Protein AF-A0A1I9S1Y9-F1 (afdb_monomer_lite)

Organism: Aeromonas salmonicida subsp. salmonicida (NCBI:txid29491)

Secondary structure (DSSP, 8-state):
--HHHHHHHHHHHHTT----HHHHHHHTTSHHHHHHHHHHTT---TTSS---GGGGS--

Radius of gyration: 11.16 Å; chains: 1; bounding box: 31×25×21 Å

pLDDT: mean 70.31, std 13.18, range [40.44, 84.62]

Structure (mmCIF, N/CA/C/O backbone):
data_AF-A0A1I9S1Y9-F1
#
_entry.id   AF-A0A1I9S1Y9-F1
#
loop_
_atom_site.group_PDB
_atom_site.id
_atom_site.type_symbol
_atom_site.label_atom_id
_atom_site.label_alt_id
_atom_site.label_comp_id
_atom_site.label_asym_id
_atom_site.label_entity_id
_atom_site.label_seq_id
_atom_site.pdbx_PDB_ins_code
_atom_site.Cartn_x
_atom_site.Cartn_y
_atom_site.Cartn_z
_atom_site.occupancy
_atom_site.B_iso_or_equiv
_atom_site.auth_seq_id
_atom_site.auth_comp_id
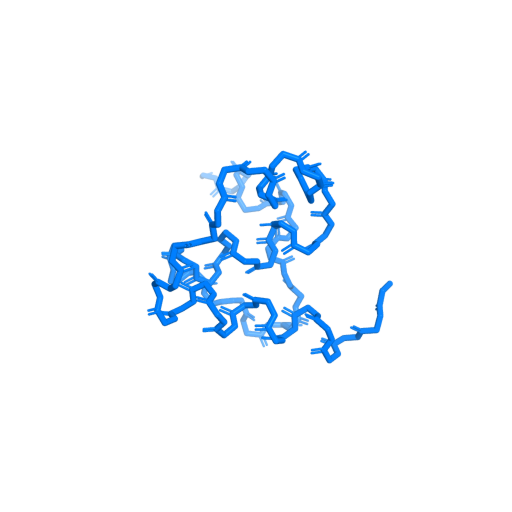_atom_site.auth_asym_id
_atom_site.auth_atom_id
_atom_site.pdbx_PDB_model_num
ATOM 1 N N . MET A 1 1 ? 2.938 -2.554 12.717 1.00 58.22 1 MET A N 1
ATOM 2 C CA . MET A 1 1 ? 2.093 -3.508 11.957 1.00 58.22 1 MET A CA 1
ATOM 3 C C . MET A 1 1 ? 2.909 -4.762 11.625 1.00 58.22 1 MET A C 1
ATOM 5 O O . MET A 1 1 ? 4.089 -4.620 11.332 1.00 58.22 1 MET A O 1
ATOM 9 N N . SER A 1 2 ? 2.345 -5.975 11.649 1.00 68.94 2 SER A N 1
ATOM 10 C CA . SER A 1 2 ? 3.082 -7.189 11.240 1.00 68.94 2 SER A CA 1
ATOM 11 C C . SER A 1 2 ? 3.431 -7.153 9.745 1.00 68.94 2 SER A C 1
ATOM 13 O O . SER A 1 2 ? 2.542 -6.948 8.919 1.00 68.94 2 SER A O 1
ATOM 15 N N . LYS A 1 3 ? 4.699 -7.413 9.380 1.00 71.88 3 LYS A N 1
ATOM 16 C CA . LYS A 1 3 ? 5.211 -7.340 7.990 1.00 71.88 3 LYS A CA 1
ATOM 17 C C . LYS A 1 3 ? 4.382 -8.144 6.971 1.00 71.88 3 LYS A C 1
ATOM 19 O O . LYS A 1 3 ? 4.201 -7.707 5.841 1.00 71.88 3 LYS A O 1
ATOM 24 N N . ARG A 1 4 ? 3.796 -9.273 7.391 1.00 77.50 4 ARG A N 1
ATOM 25 C CA . ARG A 1 4 ? 2.903 -10.111 6.562 1.00 77.50 4 ARG A CA 1
ATOM 26 C C . ARG A 1 4 ? 1.648 -9.380 6.069 1.00 77.50 4 ARG A C 1
ATOM 28 O O . ARG A 1 4 ? 1.232 -9.607 4.942 1.00 77.50 4 ARG A O 1
ATOM 35 N N . ILE A 1 5 ? 1.056 -8.510 6.889 1.00 77.81 5 ILE A N 1
ATOM 36 C CA . ILE A 1 5 ? -0.186 -7.792 6.543 1.00 77.81 5 ILE A CA 1
ATOM 37 C C . ILE A 1 5 ? 0.105 -6.713 5.493 1.00 77.81 5 ILE A C 1
ATOM 39 O O . ILE A 1 5 ? -0.679 -6.506 4.572 1.00 77.81 5 ILE A O 1
ATOM 43 N N . LEU A 1 6 ? 1.264 -6.062 5.607 1.00 77.38 6 LEU A N 1
ATOM 44 C CA . LEU A 1 6 ? 1.726 -5.067 4.642 1.00 77.38 6 LEU A CA 1
ATOM 45 C C . LEU A 1 6 ? 2.051 -5.710 3.288 1.00 77.38 6 LEU A C 1
ATOM 47 O O . LEU A 1 6 ? 1.662 -5.177 2.255 1.00 77.38 6 LEU A O 1
ATOM 51 N N . LEU A 1 7 ? 2.688 -6.886 3.294 1.00 77.69 7 LEU A N 1
ATOM 52 C CA . LEU A 1 7 ? 2.953 -7.649 2.072 1.00 77.69 7 LEU A CA 1
ATOM 53 C C . LEU A 1 7 ? 1.656 -8.095 1.382 1.00 77.69 7 LEU A C 1
ATOM 55 O O . LEU A 1 7 ? 1.542 -7.998 0.166 1.00 77.69 7 LEU A O 1
ATOM 59 N N . TRP A 1 8 ? 0.663 -8.545 2.151 1.00 82.44 8 TRP A N 1
ATOM 60 C CA . TRP A 1 8 ? -0.637 -8.926 1.597 1.00 82.44 8 TRP A CA 1
ATOM 61 C C . TRP A 1 8 ? -1.338 -7.738 0.920 1.00 82.44 8 TRP A C 1
ATOM 63 O O . TRP A 1 8 ? -1.800 -7.853 -0.212 1.00 82.44 8 TRP A O 1
ATOM 73 N N . ALA A 1 9 ? -1.334 -6.568 1.564 1.00 78.81 9 ALA A N 1
ATOM 74 C CA . ALA A 1 9 ? -1.879 -5.343 0.980 1.00 78.81 9 ALA A CA 1
ATOM 75 C C . ALA A 1 9 ? -1.127 -4.915 -0.293 1.00 78.81 9 ALA A C 1
ATOM 77 O O . ALA A 1 9 ? -1.760 -4.506 -1.265 1.00 78.81 9 ALA A O 1
ATOM 78 N N . TYR A 1 10 ? 0.202 -5.051 -0.305 1.00 78.69 10 TYR A N 1
ATOM 79 C CA . TYR A 1 10 ? 1.034 -4.800 -1.482 1.00 78.69 10 TYR A CA 1
ATOM 80 C C . TYR A 1 10 ? 0.660 -5.706 -2.660 1.00 78.69 10 TYR A C 1
ATOM 82 O O . TYR A 1 10 ? 0.462 -5.215 -3.769 1.00 78.69 10 TYR A O 1
ATOM 90 N N . LEU A 1 11 ? 0.503 -7.010 -2.418 1.00 80.75 11 LEU A N 1
ATOM 91 C CA . LEU A 1 11 ? 0.133 -7.977 -3.453 1.00 80.75 11 LEU A CA 1
ATOM 92 C C . LEU A 1 11 ? -1.268 -7.717 -4.021 1.00 80.75 11 LEU A C 1
ATOM 94 O O . LEU A 1 11 ? -1.457 -7.823 -5.231 1.00 80.75 11 LEU A O 1
ATOM 98 N N . GLU A 1 12 ? -2.234 -7.317 -3.190 1.00 84.62 12 GLU A N 1
ATOM 99 C CA . GLU A 1 12 ? -3.558 -6.923 -3.693 1.00 84.62 12 GLU A CA 1
ATOM 100 C C . GLU A 1 12 ? -3.532 -5.636 -4.513 1.00 84.62 12 GLU A C 1
ATOM 102 O O . GLU A 1 12 ? -4.250 -5.514 -5.506 1.00 84.62 12 GLU A O 1
ATOM 107 N N . GLY A 1 13 ? -2.687 -4.678 -4.128 1.00 79.12 13 GLY A N 1
ATOM 108 C CA . GLY A 1 13 ? -2.425 -3.500 -4.947 1.00 79.12 13 GLY A CA 1
ATOM 109 C C . GLY A 1 13 ? -1.832 -3.886 -6.301 1.00 79.12 13 GLY A C 1
ATOM 110 O O . GLY A 1 13 ? -2.323 -3.441 -7.334 1.00 79.12 13 GLY A O 1
ATOM 111 N N . TYR A 1 14 ? -0.823 -4.762 -6.295 1.00 78.31 14 TYR A N 1
ATOM 112 C CA . TYR A 1 14 ? -0.124 -5.234 -7.493 1.00 78.31 14 TYR A CA 1
ATOM 113 C C . TYR A 1 14 ? -1.042 -5.985 -8.468 1.00 78.31 14 TYR A C 1
ATOM 115 O O . TYR A 1 14 ? -0.944 -5.805 -9.679 1.00 78.31 14 TYR A O 1
ATOM 123 N N . GLN A 1 15 ? -1.999 -6.758 -7.950 1.00 83.25 15 GLN A N 1
ATOM 124 C CA . GLN A 1 15 ? -3.032 -7.417 -8.756 1.00 83.25 15 GLN A CA 1
ATOM 125 C C . GLN A 1 15 ? -4.091 -6.452 -9.325 1.00 83.25 15 GLN A C 1
ATOM 127 O O . GLN A 1 15 ? -5.025 -6.893 -9.990 1.00 83.25 15 GLN A O 1
ATOM 132 N N . GLN A 1 16 ? -3.967 -5.141 -9.084 1.00 75.38 16 GLN A N 1
ATOM 133 C CA . GLN A 1 16 ? -4.940 -4.114 -9.474 1.00 75.38 16 GLN A CA 1
ATOM 134 C C . GLN A 1 16 ? -6.349 -4.365 -8.921 1.00 75.38 16 GLN A C 1
ATOM 136 O O . GLN A 1 16 ? -7.345 -3.886 -9.474 1.00 75.38 16 GLN A O 1
ATOM 141 N N . HIS A 1 17 ? -6.462 -5.071 -7.790 1.00 78.12 17 HIS A N 1
ATOM 142 C CA . HIS A 1 17 ? -7.748 -5.222 -7.129 1.00 78.12 17 HIS A CA 1
ATOM 143 C C . HIS A 1 17 ? -8.192 -3.869 -6.576 1.00 78.12 17 HIS A C 1
ATOM 145 O O . HIS A 1 17 ? -7.691 -3.365 -5.567 1.00 78.12 17 HIS A O 1
ATOM 151 N N . LEU A 1 18 ? -9.163 -3.263 -7.257 1.00 72.88 18 LEU A N 1
ATOM 152 C CA . LEU A 1 18 ? -9.767 -2.002 -6.857 1.00 72.88 18 LEU A CA 1
ATOM 153 C C . LEU A 1 18 ? -10.542 -2.189 -5.557 1.00 72.88 18 LEU A C 1
ATOM 155 O O . LEU A 1 18 ? -11.677 -2.662 -5.542 1.00 72.88 18 LEU A O 1
ATOM 159 N N . TRP A 1 19 ? -9.951 -1.734 -4.455 1.00 75.94 19 TRP A N 1
ATOM 160 C CA . TRP A 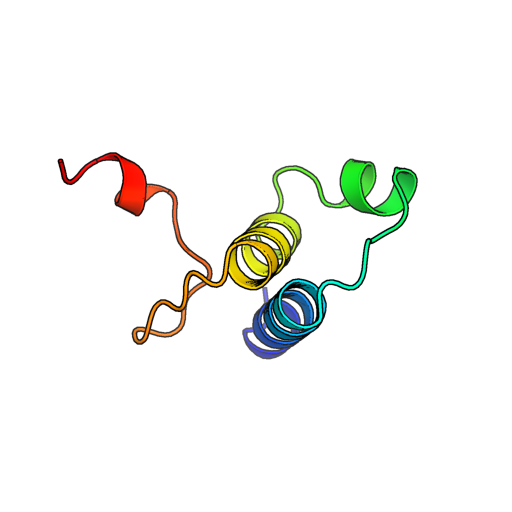1 19 ? -10.653 -1.737 -3.182 1.00 75.94 19 TRP A CA 1
ATOM 161 C C . TRP A 1 19 ? -11.880 -0.821 -3.246 1.00 75.94 19 TRP A C 1
ATOM 163 O O . TRP A 1 19 ? -11.813 0.268 -3.841 1.00 75.94 19 TRP A O 1
ATOM 173 N N . PRO A 1 20 ? -12.998 -1.205 -2.615 1.00 81.56 20 PRO A N 1
ATOM 174 C CA . PRO A 1 20 ? -14.172 -0.354 -2.522 1.00 81.56 20 PRO A CA 1
ATOM 175 C C . PRO A 1 20 ? -13.843 1.013 -1.905 1.00 81.56 20 PRO A C 1
ATOM 177 O O . PRO A 1 20 ? -12.971 1.137 -1.041 1.00 81.56 20 PRO A O 1
ATOM 180 N N . ARG A 1 21 ? -14.566 2.063 -2.315 1.00 78.50 21 ARG A N 1
ATOM 181 C CA . ARG A 1 21 ? -14.321 3.447 -1.854 1.00 78.50 21 ARG A CA 1
ATOM 182 C C . ARG A 1 21 ? -14.370 3.598 -0.328 1.00 78.50 21 ARG A C 1
ATOM 184 O O . ARG A 1 21 ? -13.625 4.401 0.226 1.00 78.50 21 ARG A O 1
ATOM 191 N N . TRP A 1 22 ? -15.235 2.836 0.340 1.00 80.38 22 TRP A N 1
ATOM 192 C CA . TRP A 1 22 ? -15.379 2.856 1.798 1.00 80.38 22 TRP A CA 1
ATOM 193 C C . TRP A 1 22 ? -14.147 2.277 2.498 1.00 80.38 22 TRP A C 1
ATOM 195 O O . TRP A 1 22 ? -13.620 2.902 3.412 1.00 80.38 22 TRP A O 1
ATOM 205 N N . LEU A 1 23 ? -13.620 1.159 1.996 1.00 78.56 23 LEU A N 1
ATOM 206 C CA . LEU A 1 23 ? -12.376 0.558 2.471 1.00 78.56 23 LEU A CA 1
ATOM 207 C C . LEU A 1 23 ? -11.214 1.535 2.318 1.00 78.56 23 LEU A C 1
ATOM 209 O O . LEU A 1 23 ? -10.538 1.822 3.300 1.00 78.56 23 LEU A O 1
ATOM 213 N N . ARG A 1 24 ? -11.056 2.147 1.135 1.00 78.62 24 ARG A N 1
ATOM 214 C CA . ARG A 1 24 ? -10.017 3.166 0.907 1.00 78.62 24 ARG A CA 1
ATOM 215 C C . ARG A 1 24 ? -10.102 4.327 1.892 1.00 78.62 24 ARG A C 1
ATOM 217 O O . ARG A 1 24 ? -9.064 4.758 2.368 1.00 78.62 24 ARG A O 1
ATOM 224 N N . ARG A 1 25 ? -11.307 4.798 2.233 1.00 81.31 25 ARG A N 1
ATOM 225 C CA . ARG A 1 25 ? -11.499 5.853 3.244 1.00 81.31 25 ARG A CA 1
ATOM 226 C C . ARG A 1 25 ? -11.124 5.410 4.656 1.00 81.31 25 ARG A C 1
ATOM 228 O O . ARG A 1 25 ? -10.592 6.225 5.393 1.00 81.31 25 ARG A O 1
ATOM 235 N N . LEU A 1 26 ? -11.379 4.155 5.023 1.00 81.12 26 LEU A N 1
ATOM 236 C CA . LEU A 1 26 ? -11.041 3.630 6.350 1.00 81.12 26 LEU A CA 1
ATOM 237 C C . LEU A 1 26 ? -9.537 3.415 6.532 1.00 81.12 26 LEU A C 1
ATOM 239 O O . LEU A 1 26 ? -9.011 3.667 7.610 1.00 81.12 26 LEU A O 1
ATOM 243 N N . ILE A 1 27 ? -8.841 2.964 5.485 1.00 80.56 27 ILE A N 1
ATO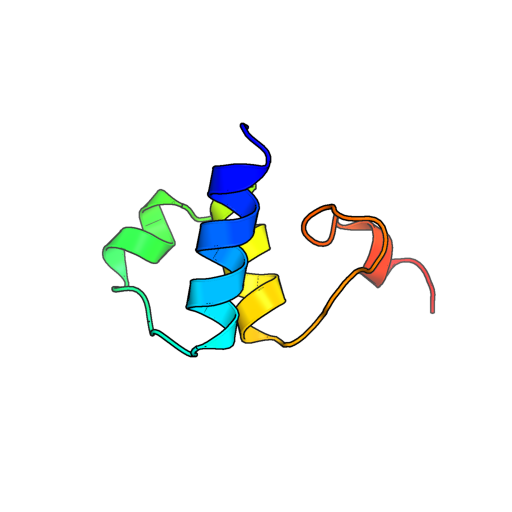M 244 C CA . ILE A 1 27 ? -7.391 2.737 5.545 1.00 80.56 27 ILE A CA 1
ATOM 245 C C . ILE A 1 27 ? -6.568 3.969 5.150 1.00 80.56 27 ILE A C 1
ATOM 247 O O . ILE A 1 27 ? -5.350 3.946 5.340 1.00 80.56 27 ILE A O 1
ATOM 251 N N . VAL A 1 28 ? -7.179 5.041 4.624 1.00 80.81 28 VAL A N 1
ATOM 252 C CA . VAL A 1 28 ? -6.459 6.238 4.156 1.00 80.81 28 VAL A CA 1
ATOM 253 C C . VAL A 1 28 ? -5.539 6.781 5.254 1.00 80.81 28 VAL A C 1
ATOM 255 O O . VAL A 1 28 ? -5.930 6.937 6.405 1.00 80.81 28 VAL A O 1
ATOM 258 N N . GLY A 1 29 ? -4.276 7.029 4.909 1.00 75.56 29 GLY A N 1
ATOM 259 C CA . GLY A 1 29 ? -3.272 7.533 5.854 1.00 75.56 29 GLY A CA 1
ATOM 260 C C . GLY A 1 29 ? -2.584 6.475 6.727 1.00 75.56 29 GLY A C 1
ATOM 261 O O . GLY A 1 29 ? -1.568 6.796 7.341 1.00 75.56 29 GLY A O 1
ATOM 262 N N . THR A 1 30 ? -3.047 5.221 6.729 1.00 81.38 30 THR A N 1
ATOM 263 C CA . THR A 1 30 ? -2.375 4.107 7.425 1.00 81.38 30 THR A CA 1
ATOM 264 C C . THR A 1 30 ? -1.256 3.482 6.582 1.00 81.38 30 THR A C 1
ATOM 266 O O . THR A 1 30 ? -1.234 3.609 5.353 1.00 81.38 30 THR A O 1
ATOM 269 N N . GLU A 1 31 ? -0.341 2.749 7.227 1.00 78.19 31 GLU A N 1
ATOM 270 C CA . GLU A 1 31 ? 0.704 1.963 6.545 1.00 78.19 31 GLU A CA 1
ATOM 271 C C . GLU A 1 31 ? 0.120 0.947 5.545 1.00 78.19 31 GLU A C 1
ATOM 273 O O . GLU A 1 31 ? 0.738 0.653 4.529 1.00 78.19 31 GLU A O 1
ATOM 278 N N . LEU A 1 32 ? -1.103 0.464 5.783 1.00 79.38 32 LEU A N 1
ATOM 279 C CA . LEU A 1 32 ? -1.785 -0.516 4.936 1.00 79.38 32 LEU A CA 1
ATOM 280 C C . LEU A 1 32 ? -2.243 0.103 3.606 1.00 79.38 32 LEU A C 1
ATOM 282 O O . LEU A 1 32 ? -2.036 -0.482 2.545 1.00 79.38 32 LEU A O 1
ATOM 286 N N . HIS A 1 33 ? -2.780 1.327 3.642 1.00 83.00 33 HIS A N 1
ATOM 287 C CA . HIS A 1 33 ? -3.104 2.078 2.424 1.00 83.00 33 HIS A CA 1
ATOM 288 C C . HIS A 1 33 ? -1.863 2.453 1.629 1.00 83.00 33 HIS A C 1
ATOM 290 O O . HIS A 1 33 ? -1.894 2.410 0.404 1.00 83.00 33 HIS A O 1
ATOM 296 N N . ARG A 1 34 ? -0.764 2.794 2.309 1.00 76.75 34 ARG A N 1
ATOM 297 C CA . ARG A 1 34 ? 0.514 3.052 1.636 1.00 76.75 34 ARG A CA 1
ATOM 298 C C . ARG A 1 34 ? 1.047 1.794 0.949 1.00 76.75 34 ARG A C 1
ATOM 300 O O . ARG A 1 34 ? 1.474 1.897 -0.192 1.00 76.75 34 ARG A O 1
ATOM 307 N N . ALA A 1 35 ? 0.948 0.631 1.598 1.00 80.62 35 ALA A N 1
ATOM 308 C CA . ALA A 1 35 ? 1.379 -0.655 1.045 1.00 80.62 35 ALA A CA 1
ATOM 309 C C . ALA A 1 35 ? 0.569 -1.056 -0.189 1.00 80.62 35 ALA A C 1
ATOM 311 O O . ALA A 1 35 ? 1.125 -1.438 -1.215 1.00 80.62 35 ALA A O 1
ATOM 312 N N . TRP A 1 36 ? -0.754 -0.922 -0.097 1.00 81.19 36 TRP A N 1
ATOM 313 C CA . TRP A 1 36 ? -1.647 -1.177 -1.219 1.00 81.19 36 TRP A CA 1
ATOM 314 C C . TRP A 1 36 ? -1.395 -0.201 -2.373 1.00 81.19 36 TRP A C 1
ATOM 316 O O . TRP A 1 36 ? -1.302 -0.620 -3.523 1.00 81.19 36 TRP A O 1
ATOM 326 N N . LEU A 1 37 ? -1.212 1.092 -2.080 1.00 80.06 37 LEU A N 1
ATOM 327 C CA . LEU A 1 37 ? -0.937 2.099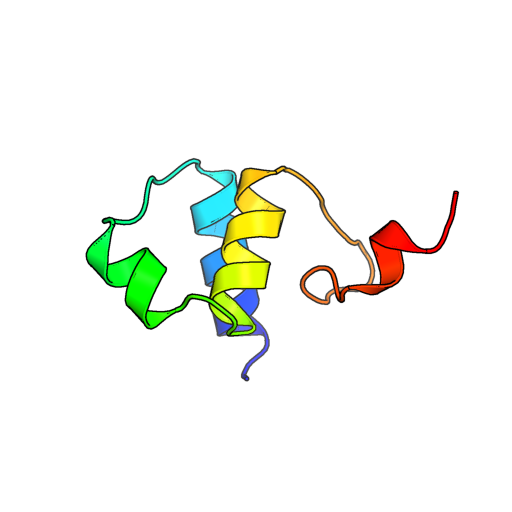 -3.103 1.00 80.06 37 LEU A CA 1
ATOM 328 C C . LEU A 1 37 ? 0.415 1.872 -3.792 1.00 80.06 37 LEU A C 1
ATOM 330 O O . LEU A 1 37 ? 0.489 2.004 -5.009 1.00 80.06 37 LEU A O 1
ATOM 334 N N . SER A 1 38 ? 1.466 1.509 -3.048 1.00 78.12 38 SER A N 1
ATOM 335 C CA . SER A 1 38 ? 2.780 1.216 -3.636 1.00 78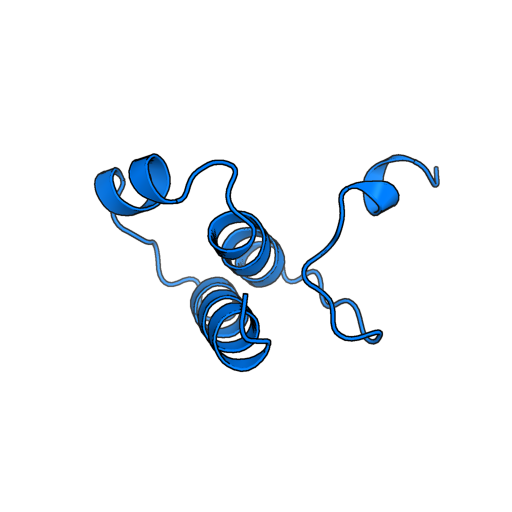.12 38 SER A CA 1
ATOM 336 C C . SER A 1 38 ? 2.732 -0.026 -4.528 1.00 78.12 38 SER A C 1
ATOM 338 O O . SER A 1 38 ? 3.300 -0.010 -5.618 1.00 78.12 38 SER A O 1
ATOM 340 N N . GLY A 1 39 ? 1.981 -1.056 -4.119 1.00 78.00 39 GLY A N 1
ATOM 341 C CA . GLY A 1 39 ? 1.685 -2.224 -4.952 1.00 78.00 39 GLY A CA 1
ATOM 342 C C . GLY A 1 39 ? 0.926 -1.859 -6.226 1.00 78.00 39 GLY A C 1
ATOM 343 O O . GLY A 1 39 ? 1.340 -2.240 -7.315 1.00 78.00 39 GLY A O 1
ATOM 344 N N . HIS A 1 40 ? -0.126 -1.044 -6.109 1.00 77.38 40 HIS A N 1
ATOM 345 C CA . HIS A 1 40 ? -0.922 -0.562 -7.245 1.00 77.38 40 HIS A CA 1
ATOM 346 C C . HIS A 1 40 ? -0.124 0.328 -8.208 1.00 77.38 40 HIS A C 1
ATOM 348 O O . HIS A 1 40 ? -0.400 0.353 -9.404 1.00 77.38 40 HIS A O 1
ATOM 354 N N . MET A 1 41 ? 0.863 1.076 -7.714 1.00 76.38 41 MET A N 1
ATOM 355 C CA . MET A 1 41 ? 1.776 1.854 -8.557 1.00 76.38 41 MET A CA 1
ATOM 356 C C . MET A 1 41 ? 2.901 1.001 -9.166 1.00 76.38 41 MET A C 1
ATOM 358 O O . MET A 1 41 ? 3.657 1.511 -9.988 1.00 76.38 41 MET A O 1
ATOM 362 N N . GLY A 1 42 ? 3.035 -0.271 -8.773 1.00 70.06 42 GLY A N 1
ATOM 363 C CA . GLY A 1 42 ? 4.130 -1.140 -9.211 1.00 70.06 42 GLY A CA 1
ATOM 364 C C . GLY A 1 42 ? 5.500 -0.726 -8.663 1.00 70.06 42 GLY A C 1
ATOM 365 O O . GLY A 1 42 ? 6.523 -1.162 -9.184 1.00 70.06 42 GLY A O 1
ATOM 366 N N . VAL A 1 43 ? 5.541 0.113 -7.622 1.00 65.69 43 VAL A N 1
ATOM 367 C CA . VAL A 1 43 ? 6.790 0.560 -6.996 1.00 65.69 43 VAL A CA 1
ATOM 368 C C . VAL A 1 43 ? 7.192 -0.490 -5.966 1.00 65.69 43 VAL A C 1
ATOM 370 O O . VAL A 1 43 ? 6.580 -0.610 -4.904 1.00 65.69 43 VAL A O 1
ATOM 373 N N . PHE A 1 44 ? 8.180 -1.306 -6.321 1.00 60.38 44 PHE A N 1
ATOM 374 C CA . PHE A 1 44 ? 8.762 -2.326 -5.453 1.00 60.38 44 PHE A CA 1
ATOM 375 C C . PHE A 1 44 ? 10.034 -1.776 -4.809 1.00 60.38 44 PHE A C 1
ATOM 377 O O . PHE A 1 44 ? 10.989 -1.455 -5.512 1.00 60.38 44 PHE A O 1
ATOM 384 N N . ASP A 1 45 ? 10.039 -1.673 -3.481 1.00 62.53 45 ASP A N 1
ATOM 385 C CA . ASP A 1 45 ? 11.240 -1.336 -2.722 1.00 62.53 45 ASP A CA 1
ATOM 386 C C . ASP A 1 45 ? 11.900 -2.639 -2.221 1.00 62.53 45 ASP A C 1
ATOM 388 O O . ASP A 1 45 ? 11.292 -3.360 -1.417 1.00 62.53 45 ASP A O 1
ATOM 392 N N . PRO A 1 46 ? 13.096 -3.001 -2.722 1.00 53.31 46 PRO A N 1
ATOM 393 C CA . PRO A 1 46 ? 13.755 -4.266 -2.398 1.00 53.31 46 PRO A CA 1
ATOM 394 C C . PRO A 1 46 ? 14.244 -4.362 -0.942 1.00 53.31 46 PRO A C 1
ATOM 396 O O . PRO A 1 46 ? 14.543 -5.468 -0.493 1.00 53.31 46 PRO A O 1
ATOM 399 N N . ASP A 1 47 ? 14.255 -3.262 -0.178 1.00 57.81 47 ASP A N 1
ATOM 400 C CA . ASP A 1 47 ? 14.635 -3.236 1.245 1.00 57.81 47 ASP A CA 1
ATOM 401 C C . ASP A 1 47 ? 13.463 -3.568 2.201 1.00 57.81 47 ASP A C 1
ATOM 403 O O . ASP A 1 47 ? 13.605 -3.612 3.426 1.00 57.81 47 ASP A O 1
ATOM 407 N N . GLY A 1 48 ? 12.291 -3.916 1.657 1.00 56.84 48 GLY A N 1
ATOM 408 C CA . GLY A 1 48 ? 11.271 -4.667 2.399 1.00 56.84 48 GLY A CA 1
ATOM 409 C C . GLY A 1 48 ? 10.350 -3.838 3.295 1.00 56.84 48 GLY A C 1
ATOM 410 O O . GLY A 1 48 ? 9.757 -4.369 4.242 1.00 56.84 48 GLY A O 1
ATOM 411 N N . GLY A 1 49 ? 10.174 -2.557 2.997 1.00 51.62 49 GLY A N 1
ATOM 412 C CA . GLY A 1 49 ? 9.215 -1.708 3.687 1.00 51.62 49 GLY A CA 1
ATOM 413 C C . GLY A 1 49 ? 8.447 -0.874 2.685 1.00 51.62 49 GLY A C 1
ATOM 414 O O . GLY A 1 49 ? 9.041 -0.059 1.995 1.00 51.62 49 GLY A O 1
ATOM 415 N N . VAL A 1 50 ? 7.129 -1.092 2.624 1.00 52.72 50 VAL A N 1
ATOM 416 C CA . VAL A 1 50 ? 6.110 -0.146 2.139 1.00 52.72 50 VAL A CA 1
ATOM 417 C C . VAL A 1 50 ? 6.693 1.248 1.977 1.00 52.72 50 VAL A C 1
ATOM 419 O O . VAL A 1 50 ? 7.057 1.819 3.003 1.00 52.72 50 VAL A O 1
ATOM 422 N N . CYS A 1 51 ? 6.788 1.759 0.740 1.00 52.19 51 CYS A N 1
ATOM 423 C CA . CYS A 1 51 ? 7.465 3.020 0.433 1.00 52.19 51 CYS A CA 1
ATOM 424 C C . CYS A 1 51 ? 7.153 4.080 1.493 1.00 52.19 51 CYS A C 1
ATOM 426 O O . CYS A 1 51 ? 6.086 4.710 1.494 1.00 52.19 51 CYS A O 1
ATOM 428 N N . SER A 1 52 ? 8.088 4.259 2.423 1.00 48.12 52 SER A N 1
ATOM 429 C CA . SER A 1 52 ? 8.057 5.386 3.328 1.00 48.12 52 SER A CA 1
ATOM 430 C C . SER A 1 52 ? 8.287 6.628 2.483 1.00 48.12 52 SER A C 1
ATOM 432 O O . SER A 1 52 ? 8.929 6.597 1.434 1.00 48.12 52 SER A O 1
ATOM 434 N N . ARG A 1 53 ? 7.699 7.733 2.931 1.00 45.53 53 ARG A N 1
ATOM 435 C CA . ARG A 1 53 ? 7.567 9.032 2.251 1.00 45.53 53 ARG A CA 1
ATOM 436 C C . ARG A 1 53 ? 8.893 9.679 1.791 1.00 45.53 53 ARG A C 1
ATOM 438 O O . ARG A 1 53 ? 8.872 10.805 1.313 1.00 45.53 53 ARG A O 1
ATOM 445 N N . GLU A 1 54 ? 10.025 9.005 1.939 1.00 4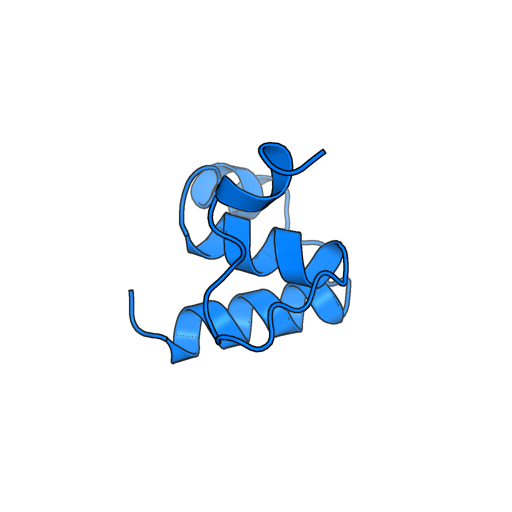6.50 54 GLU A N 1
ATOM 446 C CA . GLU A 1 54 ? 11.361 9.470 1.566 1.00 46.50 54 GLU A CA 1
ATOM 447 C C . GLU A 1 54 ? 11.602 9.466 0.048 1.00 46.50 54 GLU A C 1
ATOM 449 O O . GLU A 1 54 ? 12.433 10.234 -0.434 1.00 46.50 54 GLU A O 1
ATOM 454 N N . TRP A 1 55 ? 10.829 8.697 -0.729 1.00 46.53 55 TRP A N 1
ATOM 455 C CA . TRP A 1 55 ? 10.991 8.613 -2.190 1.00 46.53 55 TRP A CA 1
ATOM 456 C C . TRP A 1 55 ? 10.727 9.934 -2.940 1.00 46.53 55 TRP A C 1
ATOM 458 O O . TRP A 1 55 ? 11.259 10.132 -4.025 1.00 46.53 55 TRP A O 1
ATOM 468 N N . TYR A 1 56 ? 9.958 10.873 -2.371 1.00 45.47 56 TYR A N 1
ATOM 469 C CA . TYR A 1 56 ? 9.738 12.187 -2.999 1.00 45.47 56 TYR A CA 1
ATOM 470 C C . TYR A 1 56 ? 10.914 13.162 -2.831 1.00 45.47 56 TYR A C 1
ATOM 472 O O . TYR A 1 56 ? 10.942 14.186 -3.511 1.00 45.47 56 TYR A O 1
ATOM 480 N N . THR A 1 57 ? 11.868 12.880 -1.938 1.00 44.56 57 THR A N 1
ATOM 481 C CA . THR A 1 57 ? 12.908 13.851 -1.549 1.00 44.56 57 THR A CA 1
ATOM 482 C C . THR A 1 57 ? 14.232 13.658 -2.292 1.00 44.56 57 THR A C 1
ATOM 484 O O . THR A 1 57 ? 15.106 14.515 -2.203 1.00 44.56 57 THR A O 1
ATOM 487 N N . ARG A 1 58 ? 14.403 12.586 -3.074 1.00 40.44 58 ARG A N 1
ATOM 488 C CA . ARG A 1 58 ? 15.551 12.459 -3.986 1.00 40.44 58 ARG A CA 1
ATOM 489 C C . ARG A 1 58 ? 15.114 12.729 -5.418 1.00 40.44 58 ARG A C 1
ATOM 491 O O . ARG A 1 58 ? 14.722 11.815 -6.137 1.00 40.44 58 ARG A O 1
ATOM 498 N N . ARG A 1 59 ? 15.176 14.004 -5.794 1.00 43.09 59 ARG A N 1
ATOM 499 C CA . ARG A 1 59 ? 15.275 14.444 -7.184 1.00 43.09 59 ARG A CA 1
ATOM 500 C C . ARG A 1 59 ? 16.711 14.857 -7.463 1.00 43.09 59 ARG A C 1
ATOM 502 O O . ARG A 1 59 ? 17.323 15.420 -6.528 1.00 43.09 59 ARG A O 1
#

Foldseek 3Di:
DPLVLLVVLLCCLLVVPDDDPVVCVVCPPHQSNLSSPCSVVVPDDPVRGRDDPCVVVPD

Sequence (59 aa):
MSKRILLWAYLEGYQQHLWPRWLRRLIVGTELHRAWLSGHMGVFDPDGGVCSREWYTRR